Protein AF-H4F2Q2-F1 (afdb_monomer)

Sequence (83 aa):
MDEEPDSEALVQWEIITLPPGIDWSGRARYGAAMYFYARGDMDAPTLEVYRYLARLDAEAPADVLRRYRIGGNWLEKLARHGG

Structure (mmCIF, N/CA/C/O backbone):
data_AF-H4F2Q2-F1
#
_entry.id   AF-H4F2Q2-F1
#
loop_
_atom_site.group_PDB
_atom_site.id
_atom_site.type_symbol
_atom_site.label_atom_id
_atom_site.label_alt_id
_atom_site.label_comp_id
_atom_site.label_asym_id
_atom_site.label_entity_id
_atom_site.label_seq_id
_atom_site.pdbx_PDB_ins_code
_atom_site.Cartn_x
_atom_site.Cartn_y
_atom_site.Cartn_z
_atom_site.occupancy
_atom_site.B_iso_or_equiv
_atom_site.auth_seq_id
_atom_site.auth_comp_id
_atom_site.auth_asym_id
_atom_site.auth_atom_id
_atom_site.pdbx_PDB_model_num
ATOM 1 N N . MET A 1 1 ? -0.253 31.316 -7.431 1.00 42.34 1 MET A N 1
ATOM 2 C CA . MET A 1 1 ? 0.544 30.094 -7.227 1.00 42.34 1 MET A CA 1
ATOM 3 C C . MET A 1 1 ? -0.286 29.003 -7.839 1.00 42.34 1 MET A C 1
ATOM 5 O O . MET A 1 1 ? -1.233 28.547 -7.216 1.00 42.34 1 MET A O 1
ATOM 9 N N . ASP A 1 2 ? -0.036 28.763 -9.115 1.00 42.47 2 ASP A N 1
ATOM 10 C CA . ASP A 1 2 ? -0.715 27.747 -9.898 1.00 42.47 2 ASP A CA 1
ATOM 11 C C . ASP A 1 2 ? -0.200 26.393 -9.412 1.00 42.47 2 ASP A C 1
ATOM 13 O O . ASP A 1 2 ? 0.986 26.088 -9.526 1.00 42.47 2 ASP A O 1
ATOM 17 N N . GLU A 1 3 ? -1.073 25.647 -8.746 1.00 50.62 3 GLU A N 1
ATOM 18 C CA . GLU A 1 3 ? -0.825 24.271 -8.335 1.00 50.62 3 GLU A CA 1
ATOM 19 C C . GLU A 1 3 ? -0.764 23.457 -9.632 1.00 50.62 3 GLU A C 1
ATOM 21 O O . GLU A 1 3 ? -1.792 23.220 -10.271 1.00 50.62 3 GLU A O 1
ATOM 26 N N . GLU A 1 4 ? 0.451 23.140 -10.103 1.00 51.88 4 GLU A N 1
ATOM 27 C CA . GLU A 1 4 ? 0.621 22.187 -11.200 1.00 51.88 4 GLU A CA 1
ATOM 28 C C . GLU A 1 4 ? -0.201 20.937 -10.859 1.00 51.88 4 GLU A C 1
ATOM 30 O O . GLU A 1 4 ? -0.135 20.480 -9.713 1.00 51.88 4 GLU A O 1
ATOM 35 N N . PRO A 1 5 ? -1.001 20.3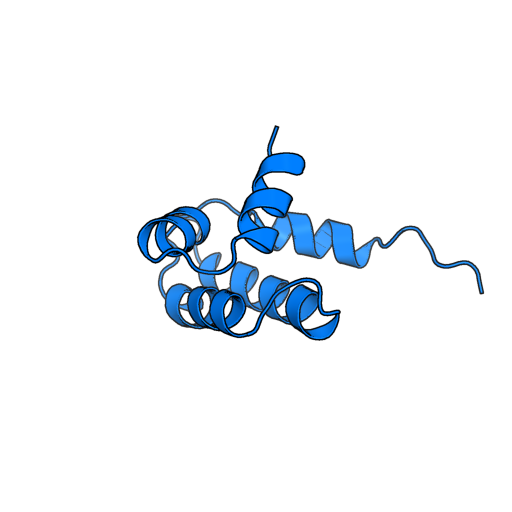91 -11.796 1.00 52.94 5 PRO A N 1
ATOM 36 C CA . PRO A 1 5 ? -1.741 19.162 -11.541 1.00 52.94 5 PRO A CA 1
ATOM 37 C C . PRO A 1 5 ? -0.747 18.121 -11.030 1.00 52.94 5 PRO A C 1
ATOM 39 O O . PRO A 1 5 ? 0.231 17.839 -11.713 1.00 52.94 5 PRO A O 1
ATOM 42 N N . ASP A 1 6 ? -0.987 17.651 -9.806 1.00 68.12 6 ASP A N 1
ATOM 43 C CA . ASP A 1 6 ? -0.028 17.034 -8.884 1.00 68.12 6 ASP A CA 1
ATOM 44 C C . ASP A 1 6 ? 0.773 15.884 -9.518 1.00 68.12 6 ASP A C 1
ATOM 46 O O . ASP A 1 6 ? 0.437 14.701 -9.408 1.00 68.12 6 ASP A O 1
ATOM 50 N N . SER A 1 7 ? 1.828 16.257 -10.239 1.00 82.69 7 SER A N 1
ATOM 51 C CA . SER A 1 7 ? 2.700 15.366 -11.001 1.00 82.69 7 SER A CA 1
ATOM 52 C C . SER A 1 7 ? 3.371 14.360 -10.072 1.00 82.69 7 SER A C 1
ATOM 54 O O . SER A 1 7 ? 3.511 13.188 -10.417 1.00 82.69 7 SER A O 1
ATOM 56 N N . GLU A 1 8 ? 3.669 14.792 -8.849 1.00 92.38 8 GLU A N 1
ATOM 57 C CA . GLU A 1 8 ? 4.163 13.938 -7.781 1.00 92.38 8 GLU A CA 1
ATOM 58 C C . GLU A 1 8 ? 3.108 12.911 -7.347 1.00 92.38 8 GLU A C 1
ATOM 60 O O . GLU A 1 8 ? 3.417 11.724 -7.284 1.00 92.38 8 GLU A O 1
ATOM 65 N N . ALA A 1 9 ? 1.850 13.306 -7.104 1.00 92.31 9 ALA A N 1
ATOM 66 C CA . ALA A 1 9 ? 0.811 12.343 -6.725 1.00 92.31 9 ALA A CA 1
ATOM 67 C C . ALA A 1 9 ? 0.576 11.268 -7.795 1.00 92.31 9 ALA A C 1
ATOM 69 O O . ALA A 1 9 ? 0.308 10.120 -7.438 1.00 92.31 9 ALA A O 1
ATOM 70 N N . LEU A 1 10 ? 0.702 11.609 -9.082 1.00 93.06 10 LEU A N 1
ATOM 71 C CA . LEU A 1 10 ? 0.632 10.636 -10.177 1.00 93.06 10 LEU A CA 1
ATOM 72 C C . LEU A 1 10 ? 1.797 9.641 -10.123 1.00 93.06 10 LEU A C 1
ATOM 74 O O . LEU A 1 10 ? 1.563 8.434 -10.148 1.00 93.06 10 LEU A O 1
ATOM 78 N N . VAL A 1 11 ? 3.032 10.123 -9.965 1.00 95.88 11 VAL A N 1
ATOM 79 C CA . VAL A 1 11 ? 4.220 9.262 -9.824 1.00 95.88 11 VAL A CA 1
ATOM 80 C C . VAL A 1 11 ? 4.093 8.347 -8.605 1.00 95.88 11 VAL A C 1
ATOM 82 O O . VAL A 1 11 ? 4.320 7.140 -8.688 1.00 95.88 11 VAL A O 1
ATOM 85 N N . GLN A 1 12 ? 3.669 8.888 -7.463 1.00 97.19 12 GLN A N 1
ATOM 86 C CA . GLN A 1 12 ? 3.472 8.091 -6.252 1.00 97.19 12 GLN A CA 1
ATOM 87 C C . GLN A 1 12 ? 2.331 7.081 -6.416 1.00 97.19 12 GLN A C 1
ATOM 89 O O . GLN A 1 12 ? 2.391 5.985 -5.854 1.00 97.19 12 GLN A O 1
ATOM 94 N N . TRP A 1 13 ? 1.316 7.399 -7.222 1.00 96.06 13 TRP A N 1
ATOM 95 C CA . TRP A 1 13 ? 0.255 6.458 -7.563 1.00 96.06 13 TRP A CA 1
ATOM 96 C C . TRP A 1 13 ? 0.768 5.277 -8.402 1.00 96.06 13 TRP A C 1
ATOM 98 O O . TRP A 1 13 ? 0.436 4.123 -8.120 1.00 96.06 13 TRP A O 1
ATOM 108 N N . GLU A 1 14 ? 1.627 5.526 -9.390 1.00 96.06 14 GLU A N 1
ATOM 109 C CA . GLU A 1 14 ? 2.282 4.460 -10.163 1.00 96.06 14 GLU A CA 1
ATOM 110 C C . GLU A 1 14 ? 3.139 3.562 -9.259 1.00 96.06 14 GLU A C 1
ATOM 112 O O . GLU A 1 14 ? 3.080 2.335 -9.341 1.00 96.06 14 GLU A O 1
ATOM 117 N N . ILE A 1 15 ? 3.881 4.162 -8.325 1.00 97.62 15 ILE A N 1
ATOM 118 C CA . ILE A 1 15 ? 4.737 3.418 -7.396 1.00 97.62 15 ILE A CA 1
ATOM 119 C C . ILE A 1 15 ? 3.906 2.569 -6.424 1.00 97.62 15 ILE A C 1
ATOM 121 O O . ILE A 1 15 ? 4.222 1.398 -6.199 1.00 97.62 15 ILE A O 1
ATOM 125 N N . ILE A 1 16 ? 2.838 3.119 -5.835 1.00 97.50 16 ILE A N 1
ATOM 126 C CA . ILE A 1 16 ? 2.036 2.396 -4.833 1.00 97.50 16 ILE A CA 1
ATOM 127 C C . ILE A 1 16 ? 1.235 1.233 -5.429 1.00 97.50 16 ILE A C 1
ATOM 129 O O . ILE A 1 16 ? 0.862 0.307 -4.702 1.00 97.50 16 ILE A O 1
ATOM 133 N N . THR A 1 17 ? 1.003 1.271 -6.744 1.00 96.06 17 THR A N 1
ATOM 134 C CA . THR A 1 17 ? 0.286 0.247 -7.516 1.00 96.06 17 THR A CA 1
ATOM 135 C C . THR A 1 17 ? 1.209 -0.7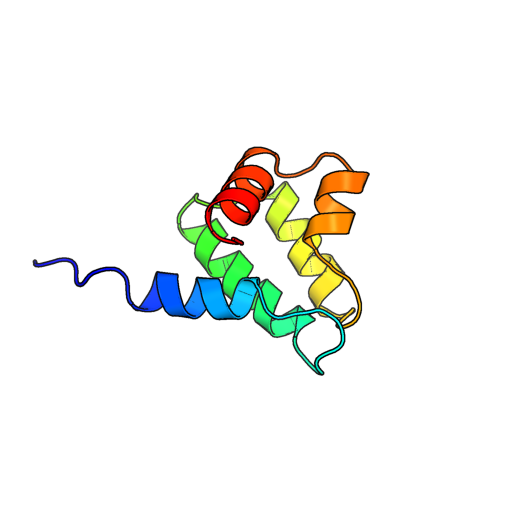53 -8.212 1.00 96.06 17 THR A C 1
ATOM 137 O O . THR A 1 17 ? 0.712 -1.659 -8.882 1.00 96.06 17 THR A O 1
ATOM 140 N N . LEU A 1 18 ? 2.532 -0.664 -8.007 1.00 96.44 18 LEU A N 1
ATOM 141 C CA . LEU A 1 18 ? 3.481 -1.646 -8.532 1.00 96.44 18 LEU A CA 1
ATOM 142 C C . LEU A 1 18 ? 3.045 -3.077 -8.184 1.00 96.44 18 LEU A C 1
ATOM 144 O O . LEU A 1 18 ? 2.749 -3.355 -7.012 1.00 96.44 18 LEU A O 1
ATOM 148 N N . PRO A 1 19 ? 3.051 -4.003 -9.158 1.00 95.00 19 PRO A N 1
ATOM 149 C CA . PRO A 1 19 ? 2.604 -5.364 -8.924 1.00 95.00 19 PRO A CA 1
ATOM 150 C C . PRO A 1 19 ? 3.521 -6.088 -7.924 1.00 95.00 19 PRO A C 1
ATOM 152 O O . PRO A 1 19 ? 4.709 -5.760 -7.796 1.00 95.00 19 PRO A O 1
ATOM 155 N N . PRO A 1 20 ? 2.986 -7.075 -7.186 1.00 95.19 20 PRO A N 1
ATOM 156 C CA . PRO A 1 20 ? 3.803 -7.933 -6.340 1.00 95.19 20 PRO A CA 1
ATOM 157 C C . PRO A 1 20 ? 4.771 -8.780 -7.182 1.00 95.19 20 PRO A C 1
ATOM 159 O O . PRO A 1 20 ? 4.509 -9.084 -8.344 1.00 95.19 20 PRO A O 1
ATOM 162 N N . GLY A 1 21 ? 5.885 -9.184 -6.576 1.00 94.88 21 GLY A N 1
ATOM 163 C CA . GLY A 1 21 ? 6.893 -10.055 -7.190 1.00 94.88 21 GLY A CA 1
ATOM 164 C C . GLY A 1 21 ? 7.989 -9.327 -7.972 1.00 94.88 21 GLY A C 1
ATOM 165 O O . GLY A 1 21 ? 8.903 -9.982 -8.462 1.00 94.88 21 GLY A O 1
ATOM 166 N N . ILE A 1 22 ? 7.938 -7.993 -8.066 1.00 96.00 22 ILE A N 1
ATOM 167 C CA . ILE A 1 22 ? 9.061 -7.179 -8.549 1.00 96.00 22 ILE A CA 1
ATOM 168 C C . ILE A 1 22 ? 10.035 -6.944 -7.390 1.00 96.00 22 ILE A C 1
ATOM 170 O O . ILE A 1 22 ? 9.619 -6.464 -6.330 1.00 96.00 22 ILE A O 1
ATOM 174 N N . ASP A 1 23 ? 11.321 -7.224 -7.602 1.00 96.31 23 ASP A N 1
ATOM 175 C CA . ASP A 1 23 ? 12.379 -6.951 -6.624 1.00 96.31 23 ASP A CA 1
ATOM 176 C C . ASP A 1 23 ? 12.317 -5.496 -6.134 1.00 96.31 23 ASP A C 1
ATOM 178 O O . ASP A 1 23 ? 12.224 -4.561 -6.930 1.00 96.31 23 ASP A O 1
ATOM 182 N N . TRP A 1 24 ? 12.379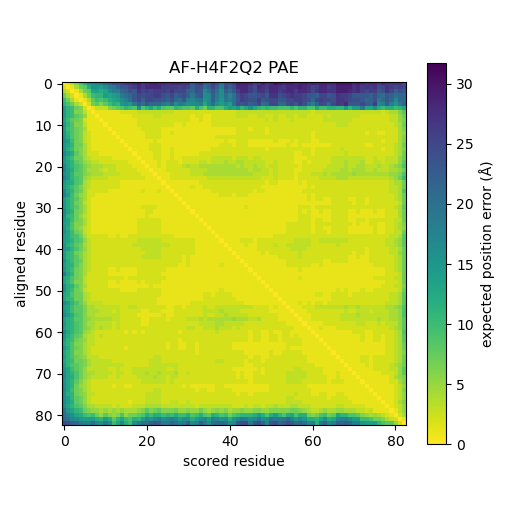 -5.304 -4.812 1.00 94.62 24 TRP A N 1
ATOM 183 C CA . TRP A 1 24 ? 12.316 -4.005 -4.124 1.00 94.62 24 TRP A CA 1
ATOM 184 C C . TRP A 1 24 ? 10.965 -3.277 -4.170 1.00 94.62 24 TRP A C 1
ATOM 186 O O . TRP A 1 24 ? 10.835 -2.189 -3.591 1.00 94.62 24 TRP A O 1
ATOM 196 N N . SER A 1 25 ? 9.939 -3.862 -4.790 1.00 96.75 25 SER A N 1
ATOM 197 C CA . SER A 1 25 ? 8.628 -3.220 -4.929 1.00 96.75 25 SER A CA 1
ATOM 198 C C . SER A 1 25 ? 7.919 -2.972 -3.599 1.00 96.75 25 SER A C 1
ATOM 200 O O . SER A 1 25 ? 7.230 -1.964 -3.463 1.00 96.75 25 SER A O 1
ATOM 202 N N . GLY A 1 26 ? 8.129 -3.807 -2.579 1.00 97.44 26 GLY A N 1
ATOM 203 C CA . GLY A 1 26 ? 7.566 -3.598 -1.248 1.00 97.44 26 GLY A CA 1
ATOM 204 C C . GLY A 1 26 ? 8.045 -2.284 -0.630 1.00 97.44 26 GLY A C 1
ATOM 205 O O . GLY A 1 26 ? 7.242 -1.503 -0.116 1.00 97.44 26 GLY A O 1
ATOM 206 N N . ARG A 1 27 ? 9.349 -1.992 -0.724 1.00 98.12 27 ARG A N 1
ATOM 207 C CA . ARG A 1 27 ? 9.923 -0.741 -0.197 1.00 98.12 27 ARG A CA 1
ATOM 208 C C . ARG A 1 27 ? 9.469 0.474 -0.984 1.00 98.12 27 ARG A C 1
ATOM 210 O O . ARG A 1 27 ? 9.174 1.499 -0.373 1.00 98.12 27 ARG A O 1
ATOM 217 N N . ALA A 1 28 ? 9.403 0.348 -2.307 1.00 98.06 28 ALA A N 1
ATOM 218 C CA . ALA A 1 28 ? 8.914 1.410 -3.175 1.00 98.06 28 ALA A CA 1
ATOM 219 C C . ALA A 1 28 ? 7.455 1.758 -2.832 1.00 98.06 28 ALA A C 1
ATOM 221 O O . ALA A 1 28 ? 7.155 2.912 -2.525 1.00 98.06 28 ALA A O 1
ATOM 222 N N . ARG A 1 29 ? 6.578 0.746 -2.738 1.00 98.44 29 ARG A N 1
ATOM 223 C CA . ARG A 1 29 ? 5.180 0.916 -2.311 1.00 98.44 29 ARG A CA 1
ATOM 224 C C . ARG A 1 29 ? 5.067 1.566 -0.932 1.00 98.44 29 ARG A C 1
ATOM 226 O O . ARG A 1 29 ? 4.205 2.416 -0.743 1.00 98.44 29 ARG A O 1
ATOM 233 N N . TYR A 1 30 ? 5.926 1.206 0.024 1.00 98.56 30 TYR A N 1
ATOM 234 C CA . TYR A 1 30 ? 5.938 1.852 1.341 1.00 98.56 30 TYR A CA 1
ATOM 235 C C . TYR A 1 30 ? 6.359 3.328 1.280 1.00 98.56 30 TYR A C 1
ATOM 237 O O . TYR A 1 30 ? 5.742 4.160 1.940 1.00 98.56 30 TYR A O 1
ATOM 245 N N . GLY A 1 31 ? 7.359 3.673 0.464 1.00 98.25 31 GLY A N 1
ATOM 246 C CA . GLY A 1 31 ? 7.739 5.069 0.226 1.00 98.25 31 GLY A CA 1
ATOM 247 C C . GLY A 1 31 ? 6.570 5.900 -0.310 1.00 98.25 31 GLY A C 1
ATOM 248 O O . GLY A 1 31 ? 6.262 6.956 0.239 1.00 98.25 31 GLY A O 1
ATOM 249 N N . ALA A 1 32 ? 5.849 5.371 -1.298 1.00 98.25 32 ALA A N 1
ATOM 250 C CA . ALA A 1 32 ? 4.646 6.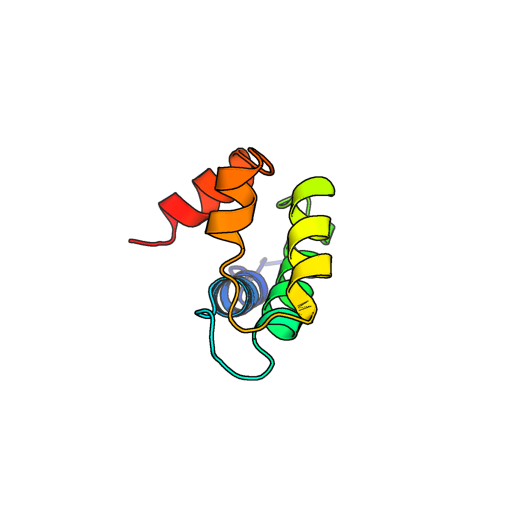016 -1.816 1.00 98.25 32 ALA A CA 1
ATOM 251 C C . ALA A 1 32 ? 3.503 6.066 -0.786 1.00 98.25 32 ALA A C 1
ATOM 253 O O . ALA A 1 32 ? 2.786 7.060 -0.689 1.00 98.25 32 ALA A O 1
ATOM 254 N N . ALA A 1 33 ? 3.349 5.033 0.047 1.00 98.50 33 ALA A N 1
ATOM 255 C CA . ALA A 1 33 ? 2.353 5.029 1.118 1.00 98.50 33 ALA A CA 1
ATOM 256 C C . ALA A 1 33 ? 2.608 6.148 2.139 1.00 98.50 33 ALA A C 1
ATOM 258 O O . ALA A 1 33 ? 1.664 6.808 2.574 1.00 98.50 33 ALA A O 1
ATOM 259 N N . MET A 1 34 ? 3.875 6.421 2.470 1.00 98.62 34 MET A N 1
ATOM 260 C CA . MET A 1 34 ? 4.252 7.543 3.338 1.00 98.62 34 MET A CA 1
ATOM 261 C C . MET A 1 34 ? 3.830 8.896 2.753 1.00 98.62 34 MET A C 1
ATOM 263 O O . MET A 1 34 ? 3.372 9.756 3.504 1.00 98.62 34 MET A O 1
ATOM 267 N N . TYR A 1 35 ? 3.943 9.078 1.433 1.00 98.00 35 TYR A N 1
ATOM 268 C CA . TYR A 1 35 ? 3.485 10.291 0.750 1.00 98.00 35 TYR A CA 1
ATOM 269 C C . TYR A 1 35 ? 1.974 10.501 0.922 1.00 98.00 35 TYR A C 1
ATOM 271 O O . TYR A 1 35 ? 1.542 11.560 1.381 1.00 98.00 35 TYR A O 1
ATOM 279 N N . PHE A 1 36 ? 1.160 9.480 0.636 1.00 97.31 36 PHE A N 1
ATOM 280 C CA . PHE A 1 36 ? -0.297 9.584 0.788 1.00 97.31 36 PHE A CA 1
ATOM 281 C C . PHE A 1 36 ? -0.727 9.724 2.253 1.00 97.31 36 PHE A C 1
ATOM 283 O O . PHE A 1 36 ? -1.678 10.444 2.553 1.00 97.31 36 PHE A O 1
ATOM 290 N N . TYR A 1 37 ? -0.007 9.099 3.185 1.00 98.31 37 TYR A N 1
ATOM 291 C CA . TYR A 1 37 ? -0.244 9.294 4.612 1.00 98.31 37 TYR A CA 1
ATOM 292 C C . TYR A 1 37 ? 0.034 10.738 5.050 1.00 98.31 37 TYR A C 1
ATOM 294 O O . TYR A 1 37 ? -0.797 11.346 5.720 1.00 98.31 37 TYR A O 1
ATOM 302 N N . ALA A 1 38 ? 1.162 11.322 4.630 1.00 97.56 38 ALA A N 1
ATOM 303 C CA . ALA A 1 38 ? 1.529 12.697 4.980 1.00 97.56 38 ALA A CA 1
ATOM 304 C C . ALA A 1 38 ? 0.505 13.738 4.490 1.00 97.56 38 ALA A C 1
ATOM 306 O O . ALA A 1 38 ? 0.357 14.796 5.099 1.00 97.56 38 ALA A O 1
ATOM 307 N N . ARG A 1 39 ? -0.225 13.421 3.416 1.00 95.12 39 ARG A N 1
ATOM 308 C CA . ARG A 1 39 ? -1.304 14.243 2.849 1.00 95.12 39 ARG A CA 1
ATOM 309 C C . ARG A 1 39 ? -2.678 14.005 3.480 1.00 95.12 39 ARG A C 1
ATOM 311 O O . ARG A 1 39 ? -3.620 14.721 3.160 1.00 95.12 39 ARG A O 1
ATOM 318 N N . GLY A 1 40 ? -2.813 13.001 4.346 1.00 95.94 40 GLY A N 1
ATOM 319 C CA . GLY A 1 40 ? -4.094 12.593 4.929 1.00 95.94 40 GLY A CA 1
ATOM 320 C C . GLY A 1 40 ? -4.981 11.755 3.999 1.00 95.94 40 GLY A C 1
ATOM 321 O O . GLY A 1 40 ? -6.121 11.463 4.351 1.00 95.94 40 GLY A O 1
ATOM 322 N N . ASP A 1 41 ? -4.468 11.339 2.836 1.00 95.50 41 ASP A N 1
ATOM 323 C CA . ASP A 1 41 ? -5.164 10.465 1.882 1.00 95.50 41 ASP A CA 1
ATOM 324 C C . ASP A 1 41 ? -5.214 8.997 2.345 1.00 95.50 41 ASP A C 1
ATOM 326 O O . ASP A 1 41 ? -6.058 8.221 1.892 1.00 95.50 41 ASP A O 1
ATOM 330 N N . MET A 1 42 ? -4.287 8.605 3.219 1.00 97.62 42 MET A N 1
ATOM 331 C CA . MET A 1 42 ? -4.154 7.262 3.776 1.00 97.62 42 MET A CA 1
ATOM 332 C C . MET A 1 42 ? -4.150 7.336 5.304 1.00 97.62 42 MET A C 1
ATOM 334 O O . MET A 1 42 ? -3.509 8.210 5.881 1.00 97.62 42 MET A O 1
ATOM 338 N N . ASP A 1 43 ? -4.840 6.408 5.968 1.00 98.06 43 ASP A N 1
ATOM 339 C CA . ASP A 1 43 ? -4.852 6.333 7.430 1.00 98.06 43 ASP A CA 1
ATOM 340 C C . ASP A 1 43 ? -3.640 5.560 7.989 1.00 98.06 43 ASP A C 1
ATOM 342 O O . ASP A 1 43 ? -2.972 4.787 7.295 1.00 98.06 43 ASP A O 1
ATOM 346 N N . ALA A 1 44 ? -3.339 5.772 9.274 1.00 98.31 44 ALA A N 1
ATOM 347 C CA . ALA A 1 44 ? -2.204 5.119 9.929 1.00 98.31 44 ALA A CA 1
ATOM 348 C C . ALA A 1 44 ? -2.293 3.575 9.907 1.00 98.31 44 ALA A C 1
ATOM 350 O O . ALA A 1 44 ? -1.282 2.939 9.607 1.00 98.31 44 ALA A O 1
ATOM 351 N N . PRO A 1 45 ? -3.459 2.937 10.157 1.00 98.38 45 PRO A N 1
ATOM 352 C CA . PRO A 1 45 ? -3.582 1.484 10.042 1.00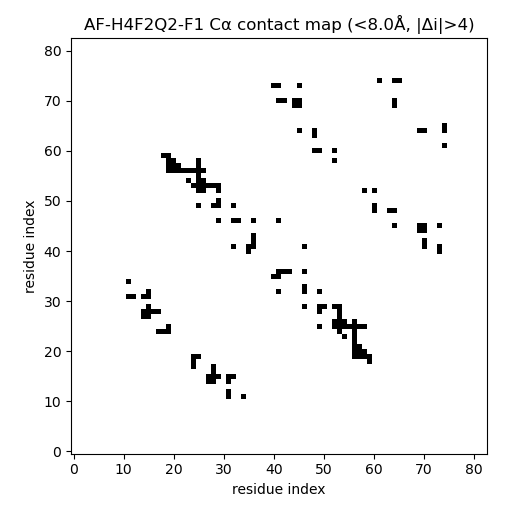 98.38 45 PRO A CA 1
ATOM 353 C C . PRO A 1 45 ? -3.239 0.941 8.648 1.00 98.38 45 PRO A C 1
ATOM 355 O O . PRO A 1 45 ? -2.588 -0.098 8.546 1.00 98.38 45 PRO A O 1
ATOM 358 N N . THR A 1 46 ? -3.631 1.636 7.576 1.00 98.56 46 THR A N 1
ATOM 359 C CA . THR A 1 46 ? -3.268 1.253 6.204 1.00 98.56 46 THR A CA 1
ATOM 360 C C . THR A 1 46 ? -1.769 1.393 5.979 1.00 98.56 46 THR A C 1
ATOM 362 O O . THR A 1 46 ? -1.145 0.462 5.469 1.00 98.56 46 THR A O 1
ATOM 365 N N . LEU A 1 47 ? -1.168 2.509 6.406 1.00 98.75 47 LEU A N 1
ATOM 366 C CA . LEU A 1 47 ? 0.276 2.724 6.289 1.00 98.75 47 LEU A CA 1
ATOM 367 C C . LEU A 1 47 ? 1.080 1.612 6.979 1.00 98.75 47 LEU A C 1
ATOM 369 O O . LEU A 1 47 ? 2.070 1.129 6.430 1.00 98.75 47 LEU A O 1
ATOM 373 N N . GLU A 1 48 ? 0.645 1.164 8.156 1.00 98.50 48 GLU A N 1
ATOM 374 C CA . GLU A 1 48 ? 1.309 0.089 8.899 1.00 98.50 48 GLU A CA 1
ATOM 375 C C . GLU A 1 48 ? 1.318 -1.243 8.138 1.00 98.50 48 GLU A C 1
ATOM 377 O O . GLU A 1 48 ? 2.310 -1.978 8.190 1.00 98.50 48 GLU A O 1
ATOM 382 N N . VAL A 1 49 ? 0.270 -1.534 7.361 1.00 98.44 49 VAL A N 1
ATOM 383 C CA . VAL A 1 49 ? 0.265 -2.695 6.460 1.00 98.44 49 VAL A CA 1
ATOM 384 C C . VAL A 1 49 ? 1.353 -2.545 5.398 1.00 98.44 49 VAL A C 1
ATOM 386 O O . VAL A 1 49 ? 2.162 -3.457 5.228 1.00 98.44 49 VAL A O 1
ATOM 389 N N . TYR A 1 50 ? 1.448 -1.388 4.736 1.00 98.38 50 TYR A N 1
ATOM 390 C CA . TYR A 1 50 ? 2.523 -1.133 3.770 1.00 98.38 50 TYR A CA 1
ATOM 391 C C . TYR A 1 50 ? 3.914 -1.228 4.414 1.00 98.38 50 TYR A C 1
ATOM 393 O O . TYR A 1 50 ? 4.824 -1.806 3.821 1.00 98.38 50 TYR A O 1
ATOM 401 N N . ARG A 1 51 ? 4.081 -0.735 5.647 1.00 98.44 51 ARG A N 1
ATOM 402 C CA . ARG A 1 51 ? 5.340 -0.823 6.402 1.00 98.44 51 ARG A CA 1
ATOM 403 C C . ARG A 1 51 ? 5.755 -2.267 6.663 1.00 98.44 51 ARG A C 1
ATOM 405 O O . ARG A 1 51 ? 6.928 -2.605 6.505 1.00 98.44 51 ARG A O 1
ATOM 412 N N . TYR A 1 52 ? 4.811 -3.119 7.061 1.00 98.12 52 TYR A N 1
ATOM 413 C CA . TYR A 1 52 ? 5.070 -4.539 7.295 1.00 98.12 52 TYR A CA 1
ATOM 414 C C . TYR A 1 52 ? 5.441 -5.263 5.993 1.00 98.12 52 TYR A C 1
ATOM 416 O O . TYR A 1 52 ? 6.431 -5.996 5.943 1.00 98.12 52 TYR A O 1
ATOM 424 N N . LEU A 1 53 ? 4.701 -4.989 4.915 1.00 97.62 53 LEU A N 1
ATOM 425 C CA . LEU A 1 53 ? 4.929 -5.583 3.596 1.00 97.62 53 LEU A CA 1
ATOM 426 C C . LEU A 1 53 ? 6.151 -5.012 2.862 1.00 97.62 53 LEU A C 1
ATOM 428 O O . LEU A 1 53 ? 6.554 -5.558 1.840 1.00 97.62 53 LEU A O 1
ATOM 432 N N . ALA A 1 54 ? 6.807 -3.975 3.392 1.00 97.56 54 ALA A N 1
ATOM 433 C CA . ALA A 1 54 ? 7.980 -3.360 2.769 1.00 97.56 54 ALA A CA 1
ATOM 434 C C . ALA A 1 54 ? 9.155 -4.333 2.549 1.00 97.56 54 ALA A C 1
ATOM 436 O O . ALA A 1 54 ? 10.065 -4.044 1.777 1.00 97.56 54 ALA A O 1
ATOM 437 N N . ARG A 1 55 ? 9.169 -5.471 3.253 1.00 96.31 55 ARG A N 1
ATOM 438 C CA . ARG A 1 55 ? 10.189 -6.527 3.122 1.00 96.31 55 ARG A CA 1
ATOM 439 C C . ARG A 1 55 ? 9.681 -7.764 2.374 1.00 96.31 55 ARG A C 1
ATOM 441 O O . ARG A 1 55 ? 10.416 -8.742 2.286 1.00 96.31 55 ARG A O 1
ATOM 448 N N . LEU A 1 56 ? 8.436 -7.741 1.901 1.00 96.88 56 LEU A N 1
ATOM 449 C CA . LEU A 1 56 ? 7.723 -8.867 1.306 1.00 96.88 56 LEU A CA 1
ATOM 450 C C . LEU A 1 56 ? 7.260 -8.476 -0.101 1.00 96.88 56 LEU A C 1
ATOM 452 O O . LEU A 1 56 ? 6.089 -8.187 -0.335 1.00 96.88 56 LEU A O 1
ATOM 456 N N . ASP A 1 57 ? 8.198 -8.448 -1.047 1.00 95.75 57 ASP A N 1
ATOM 457 C CA . ASP A 1 57 ? 7.945 -7.953 -2.407 1.00 95.75 57 ASP A CA 1
ATOM 458 C C . ASP A 1 57 ? 6.831 -8.726 -3.136 1.00 95.75 57 ASP A C 1
ATOM 460 O O . ASP A 1 57 ? 6.115 -8.146 -3.952 1.00 95.75 57 ASP A O 1
ATOM 464 N N . ALA A 1 58 ? 6.650 -10.008 -2.805 1.00 96.19 58 ALA A N 1
ATOM 465 C CA . ALA A 1 58 ? 5.642 -10.901 -3.379 1.00 96.19 58 ALA A CA 1
ATOM 466 C C . ALA A 1 58 ? 4.218 -10.716 -2.818 1.00 96.19 58 ALA A C 1
ATOM 468 O O . ALA A 1 58 ? 3.282 -11.308 -3.348 1.00 96.19 58 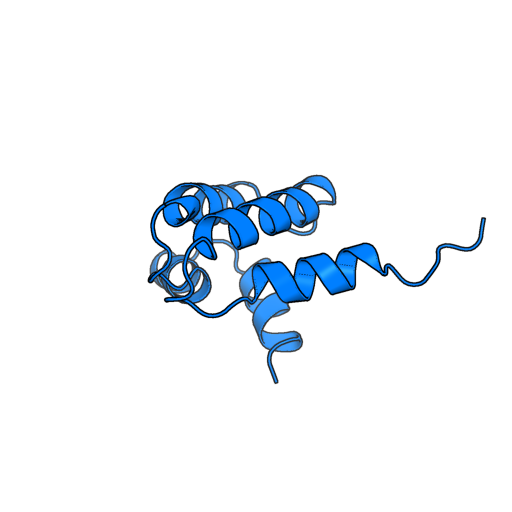ALA A O 1
ATOM 469 N N . GLU A 1 59 ? 4.033 -9.914 -1.768 1.00 95.88 59 GLU A N 1
ATOM 470 C CA . GLU A 1 59 ? 2.721 -9.725 -1.146 1.00 95.88 59 GLU A CA 1
ATOM 471 C C . GLU A 1 59 ? 1.968 -8.544 -1.760 1.00 95.88 59 GLU A C 1
ATOM 473 O O . GLU A 1 59 ? 2.520 -7.454 -1.951 1.00 95.88 59 GLU A O 1
ATOM 478 N N . ALA A 1 60 ? 0.677 -8.749 -2.024 1.00 95.00 60 ALA A N 1
ATOM 479 C CA . ALA A 1 60 ? -0.227 -7.717 -2.516 1.00 95.00 60 ALA A CA 1
ATOM 480 C C . ALA A 1 60 ? -0.862 -6.951 -1.336 1.00 95.00 60 ALA A C 1
ATOM 482 O O . ALA A 1 60 ? -1.682 -7.523 -0.608 1.00 95.00 60 ALA A O 1
ATOM 483 N N . PRO A 1 61 ? -0.575 -5.644 -1.147 1.00 96.31 61 PRO A N 1
ATOM 484 C CA . PRO A 1 61 ? -1.135 -4.886 -0.026 1.00 96.31 61 PRO A CA 1
ATOM 485 C C . PRO A 1 61 ? -2.664 -4.858 -0.017 1.00 96.31 61 PRO A C 1
ATOM 487 O O . PRO A 1 61 ? -3.276 -4.974 1.042 1.00 96.31 61 PRO A O 1
ATOM 490 N N . ALA A 1 62 ? -3.292 -4.775 -1.194 1.00 96.25 62 ALA A N 1
ATOM 491 C CA . ALA A 1 62 ? -4.746 -4.747 -1.315 1.00 96.25 62 ALA A CA 1
ATOM 492 C C . ALA A 1 62 ? -5.415 -6.024 -0.771 1.00 96.25 62 ALA A C 1
ATOM 494 O O . ALA A 1 62 ? -6.488 -5.943 -0.173 1.00 96.25 62 ALA A O 1
ATOM 495 N N . ASP A 1 63 ? -4.784 -7.191 -0.914 1.00 96.56 63 ASP A N 1
ATOM 496 C CA . ASP A 1 63 ? -5.340 -8.455 -0.419 1.00 96.56 63 ASP A CA 1
ATOM 497 C C . ASP A 1 63 ? -5.240 -8.556 1.101 1.00 96.56 63 ASP A C 1
ATOM 499 O O . ASP A 1 63 ? -6.201 -8.960 1.761 1.00 96.56 63 ASP A O 1
ATOM 503 N N . VAL A 1 64 ? -4.124 -8.102 1.676 1.00 97.25 64 VAL A N 1
ATOM 504 C CA . VAL A 1 64 ? -3.945 -8.011 3.131 1.00 97.25 64 VAL A CA 1
ATOM 505 C C . VAL A 1 64 ? -4.950 -7.026 3.734 1.00 97.25 64 VAL A C 1
ATOM 507 O O . VAL A 1 64 ? -5.663 -7.373 4.676 1.00 97.25 64 VAL A O 1
ATOM 510 N N . LEU A 1 65 ? -5.087 -5.831 3.154 1.00 97.81 65 LEU A N 1
ATOM 511 C CA . LEU A 1 65 ? -6.056 -4.823 3.599 1.00 97.81 65 LEU A CA 1
ATOM 512 C C . LEU A 1 65 ? -7.495 -5.360 3.573 1.00 97.81 65 LEU A C 1
ATOM 514 O O . LEU A 1 65 ? -8.217 -5.224 4.562 1.00 97.81 65 LEU A O 1
ATOM 518 N N . ARG A 1 66 ? -7.900 -6.044 2.492 1.00 97.81 66 ARG A N 1
ATOM 519 C CA . ARG A 1 66 ? -9.226 -6.684 2.392 1.00 97.81 66 ARG A CA 1
ATOM 520 C C . ARG A 1 66 ? -9.415 -7.780 3.434 1.00 97.81 66 ARG A C 1
ATOM 522 O O . ARG A 1 66 ? -10.448 -7.812 4.102 1.00 97.81 66 ARG A O 1
ATOM 529 N N . ARG A 1 67 ? -8.422 -8.661 3.596 1.00 97.69 67 ARG A N 1
ATOM 530 C CA . ARG A 1 67 ? -8.470 -9.790 4.537 1.00 97.69 67 ARG A CA 1
ATOM 531 C C . ARG A 1 67 ? -8.682 -9.329 5.976 1.00 97.69 67 ARG A C 1
ATOM 533 O O . ARG A 1 67 ? -9.468 -9.943 6.694 1.00 97.69 67 ARG A O 1
ATOM 540 N N . TYR A 1 68 ? -8.006 -8.256 6.379 1.00 97.25 68 TYR A N 1
ATOM 541 C CA . TYR A 1 68 ? -8.082 -7.718 7.740 1.00 97.25 68 TYR A CA 1
ATOM 542 C C . TYR A 1 68 ? -9.084 -6.568 7.901 1.00 97.25 68 TYR A C 1
ATOM 544 O O . TYR A 1 68 ? -9.258 -6.078 9.013 1.00 97.25 68 TYR A O 1
ATOM 552 N N . ARG A 1 69 ? -9.786 -6.176 6.827 1.00 97.31 69 ARG A N 1
ATOM 553 C CA . ARG A 1 69 ? -10.765 -5.073 6.802 1.00 97.31 69 ARG A CA 1
ATOM 554 C C . ARG A 1 69 ? -10.181 -3.749 7.311 1.00 97.31 69 ARG A C 1
ATOM 556 O O . ARG A 1 69 ? -10.806 -3.042 8.097 1.00 97.31 69 ARG A O 1
ATOM 563 N N . ILE A 1 7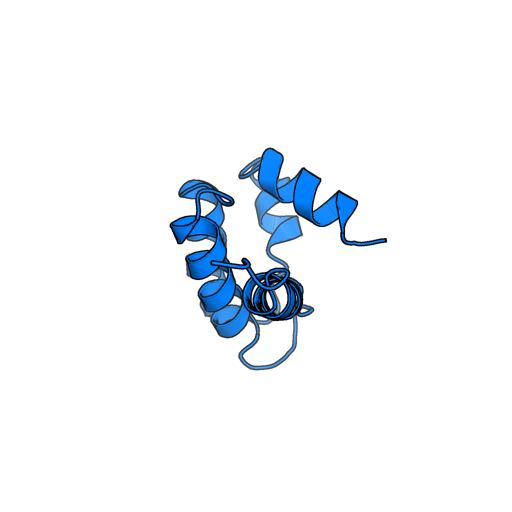0 ? -8.978 -3.427 6.849 1.00 97.38 70 ILE A N 1
ATOM 564 C CA . ILE A 1 70 ? -8.257 -2.188 7.161 1.00 97.38 70 ILE A CA 1
ATOM 565 C C . ILE A 1 70 ? -8.341 -1.256 5.947 1.00 97.38 70 ILE A C 1
ATOM 567 O O . ILE A 1 70 ? -8.282 -1.725 4.811 1.00 97.38 70 ILE A O 1
ATOM 571 N N . GLY A 1 71 ? -8.470 0.054 6.173 1.00 96.38 71 GLY A N 1
ATOM 572 C CA . GLY A 1 71 ? -8.318 1.039 5.101 1.00 96.38 71 GLY A CA 1
ATOM 573 C C . GLY A 1 71 ? -9.435 1.041 4.061 1.00 96.38 71 GLY A C 1
ATOM 574 O O . GLY A 1 71 ? -9.154 1.151 2.872 1.00 96.38 71 GLY A O 1
ATOM 575 N N . GLY A 1 72 ? -10.702 0.910 4.470 1.00 96.88 72 GLY A N 1
ATOM 576 C CA . GLY A 1 72 ? -11.846 0.841 3.544 1.00 96.88 72 GLY A CA 1
ATOM 577 C C . GLY A 1 72 ? -11.864 1.965 2.497 1.00 96.88 72 GLY A C 1
ATOM 578 O O . GLY A 1 72 ? -11.941 1.687 1.303 1.00 96.88 72 GLY A O 1
ATOM 579 N N . ASN A 1 73 ? -11.671 3.217 2.925 1.00 96.12 73 ASN A N 1
ATOM 580 C CA . ASN A 1 73 ? -11.599 4.372 2.019 1.00 96.12 73 ASN A CA 1
ATOM 581 C C . ASN A 1 73 ? -10.435 4.260 1.020 1.00 96.12 73 ASN A C 1
ATOM 583 O O . ASN A 1 73 ? -10.573 4.618 -0.150 1.00 96.12 73 ASN A O 1
ATOM 587 N N . TRP A 1 74 ? -9.291 3.739 1.470 1.00 97.00 74 TRP A N 1
ATOM 588 C CA . TRP A 1 74 ? -8.126 3.525 0.617 1.00 97.00 74 TRP A CA 1
ATOM 589 C C . TRP A 1 74 ? -8.379 2.425 -0.421 1.00 97.00 74 TRP A C 1
ATOM 591 O O . TRP A 1 74 ? -8.072 2.599 -1.597 1.00 97.00 74 TRP A O 1
ATOM 601 N N . LEU A 1 75 ? -9.011 1.318 -0.018 1.00 96.56 75 LEU A N 1
ATOM 602 C CA . LEU A 1 75 ? -9.420 0.244 -0.927 1.00 96.56 75 LEU A CA 1
ATOM 603 C C . LEU A 1 75 ? -10.416 0.727 -1.988 1.00 96.56 75 LEU A C 1
ATOM 605 O O . LEU A 1 75 ? -10.299 0.334 -3.148 1.00 96.56 75 LEU A O 1
ATOM 609 N N . GLU A 1 76 ? -11.363 1.595 -1.624 1.00 95.81 76 GLU A N 1
ATOM 610 C CA . GLU A 1 76 ? -12.254 2.236 -2.597 1.00 95.81 76 GLU A 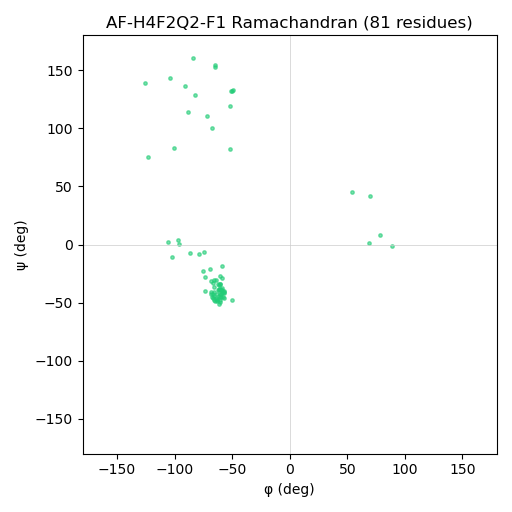CA 1
ATOM 611 C C . GLU A 1 76 ? -11.485 3.118 -3.584 1.00 95.81 76 GLU A C 1
ATOM 613 O O . GLU A 1 76 ? -11.759 3.080 -4.783 1.00 95.81 76 GLU A O 1
ATOM 618 N N . LYS A 1 77 ? -10.510 3.898 -3.099 1.00 94.00 77 LYS A N 1
ATOM 619 C CA . LYS A 1 77 ? -9.656 4.737 -3.951 1.00 94.00 77 LYS A CA 1
ATOM 620 C C . LYS A 1 77 ? -8.870 3.876 -4.943 1.00 94.00 77 LYS A C 1
ATOM 622 O O . LYS A 1 77 ? -8.917 4.144 -6.140 1.00 94.00 77 LYS A O 1
ATOM 627 N N . LEU A 1 78 ? -8.243 2.793 -4.478 1.00 93.00 78 LEU A N 1
ATOM 628 C CA . LEU A 1 78 ? -7.555 1.827 -5.341 1.00 93.00 78 LEU A CA 1
ATOM 629 C C . LEU A 1 78 ? -8.489 1.231 -6.406 1.00 93.00 78 LEU A C 1
ATOM 631 O O . LEU A 1 78 ? -8.097 1.125 -7.563 1.00 93.00 78 LEU A O 1
ATOM 635 N N . ALA A 1 79 ? -9.727 0.885 -6.045 1.00 91.25 79 ALA A N 1
ATOM 636 C CA . ALA A 1 79 ? -10.700 0.326 -6.985 1.00 91.25 79 ALA A CA 1
ATOM 637 C C . ALA A 1 79 ? -11.174 1.331 -8.051 1.00 91.25 79 ALA A C 1
ATOM 639 O O . ALA A 1 79 ? -11.482 0.931 -9.167 1.00 91.25 79 ALA A O 1
ATOM 640 N N . ARG A 1 80 ? -11.234 2.631 -7.730 1.00 86.50 80 ARG A N 1
ATOM 641 C CA . ARG A 1 80 ? -11.639 3.685 -8.681 1.00 86.50 80 ARG A CA 1
ATOM 642 C C . ARG A 1 80 ? -10.566 4.001 -9.726 1.00 86.50 80 ARG A C 1
ATOM 644 O O . ARG A 1 80 ? -10.908 4.441 -10.816 1.00 86.50 80 ARG A O 1
ATOM 651 N N . HIS A 1 81 ? -9.295 3.804 -9.386 1.00 74.69 81 HIS A N 1
ATOM 652 C CA . HIS A 1 81 ? -8.155 4.098 -10.261 1.00 74.69 81 HIS A CA 1
ATOM 653 C C . HIS A 1 81 ? -7.547 2.849 -10.921 1.00 74.69 81 HIS A C 1
ATOM 655 O O . HIS A 1 81 ? -6.713 2.985 -11.810 1.00 74.69 81 HIS A O 1
ATOM 661 N N . GLY A 1 82 ? -7.940 1.647 -10.489 1.00 59.91 82 GLY A N 1
ATOM 662 C CA . GLY A 1 82 ? -7.598 0.37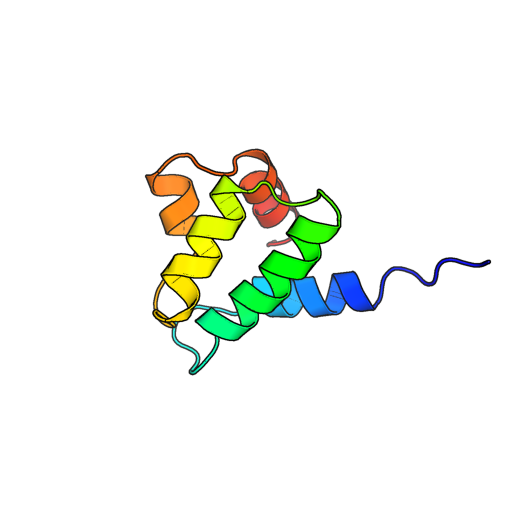7 -11.126 1.00 59.91 82 GLY A CA 1
ATOM 663 C C . GLY A 1 82 ? -8.755 -0.129 -11.984 1.00 59.91 82 GLY A C 1
ATOM 664 O O . GLY A 1 82 ? -9.541 -0.954 -11.518 1.00 59.91 82 GLY A O 1
ATOM 665 N N . GLY A 1 83 ? -8.851 0.382 -13.212 1.00 41.81 83 GLY A N 1
ATOM 666 C CA . GLY A 1 83 ? -9.755 -0.066 -14.273 1.00 41.81 83 GLY A CA 1
ATOM 667 C C . GLY A 1 83 ? -9.035 -0.064 -15.610 1.00 41.81 83 GLY A C 1
ATOM 668 O O . GLY A 1 83 ? -8.318 0.929 -15.864 1.00 41.81 83 GLY A O 1
#

Foldseek 3Di:
DDDDPPPVLVVLVCLLPDAAPPPQSLLSNLVSLVVCVVVVNWDPQLSVLSVVCSVPRRDDSLVVCVVVVHTPSVNVVVVVPPD

Mean predicted aligned error: 4.35 Å

Solvent-accessible surface area (backbone atoms only — not comparable to full-atom values): 4666 Å² total; per-residue (Å²): 133,84,77,66,80,58,61,65,61,52,54,34,49,56,39,50,63,54,63,52,63,38,88,66,35,17,43,46,22,27,56,26,39,52,54,38,35,76,73,67,70,36,55,69,74,41,43,51,51,36,58,66,36,29,83,35,27,66,56,54,65,70,58,54,29,61,74,71,71,44,42,65,71,46,54,51,52,53,56,73,72,61,122

pLDDT: mean 91.77, std 13.92, range [41.81, 98.75]

Secondary structure (DSSP, 8-state):
------HHHHHHHHHHTPPTTSTTHHHHHHHHHHHHHHTTSS-HHHHHHHHHHTT-TT--HHHHHHHHT--HHHHHHHHHH--

Radius of gyration: 12.49 Å; Cα contacts (8 Å, |Δi|>4): 84; chains: 1; bounding box: 25×41×24 Å